Protein AF-A0A9W7A7C3-F1 (afdb_monomer_lite)

Organism: NCBI:txid1714386

Radius of gyration: 14.81 Å; chains: 1; bounding box: 44×33×31 Å

Secondary structure (DSSP, 8-state):
--EEEEEEE-SS-TT-EEEEEEEHHHHHHHHHHHT--S-GGGHHHHHHHHHHHHHH-TTTEEEEEEEPSSSEEEEEEEEE-SS-EE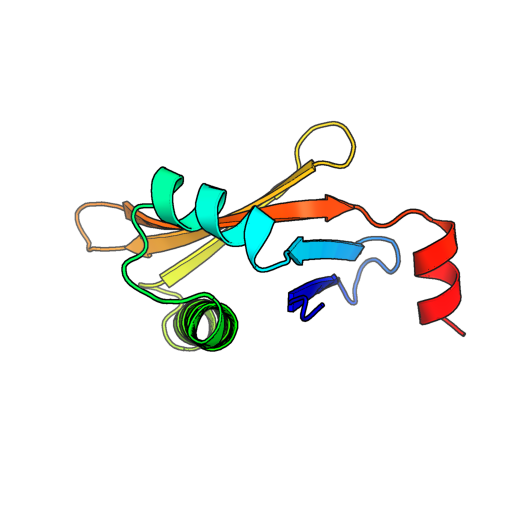EEEEEEEEEPPHHHHHHH--

pLDDT: mean 90.93, std 11.3, range [42.91, 98.0]

Structure (mmCIF, N/CA/C/O backbone):
data_AF-A0A9W7A7C3-F1
#
_entry.id   AF-A0A9W7A7C3-F1
#
loop_
_atom_site.group_PDB
_atom_site.id
_atom_site.type_symbol
_atom_site.label_atom_id
_atom_site.label_alt_id
_atom_site.label_comp_id
_atom_site.label_asym_id
_atom_site.label_entity_id
_atom_site.label_seq_id
_atom_site.pdbx_PDB_ins_code
_atom_site.Cartn_x
_atom_site.Cartn_y
_atom_site.Cartn_z
_atom_site.occupancy
_atom_site.B_iso_or_equiv
_atom_site.auth_seq_id
_atom_site.auth_comp_id
_atom_site.auth_asym_id
_atom_site.auth_atom_id
_atom_site.pdbx_PDB_model_num
ATOM 1 N N . MET A 1 1 ? 16.200 8.273 -12.081 1.00 59.69 1 MET A N 1
ATOM 2 C CA . MET A 1 1 ? 14.753 8.129 -11.821 1.00 59.69 1 MET A CA 1
ATOM 3 C C . MET A 1 1 ? 14.584 7.660 -10.393 1.00 59.69 1 MET A C 1
ATOM 5 O O . MET A 1 1 ? 15.264 6.716 -10.006 1.00 59.69 1 MET A O 1
ATOM 9 N N . GLN A 1 2 ? 13.781 8.368 -9.603 1.00 87.31 2 GLN A N 1
ATOM 10 C CA . GLN A 1 2 ? 13.489 7.992 -8.222 1.00 87.31 2 GLN A CA 1
ATOM 11 C C . GLN A 1 2 ? 12.334 6.987 -8.227 1.00 87.31 2 GLN A C 1
ATOM 13 O O . GLN A 1 2 ? 11.357 7.180 -8.945 1.00 87.31 2 GLN A O 1
ATOM 18 N N . SER A 1 3 ? 12.464 5.907 -7.464 1.00 93.81 3 SER A N 1
ATOM 19 C CA . SER A 1 3 ? 11.399 4.921 -7.271 1.00 93.81 3 SER A CA 1
ATOM 20 C C . SER A 1 3 ? 11.239 4.630 -5.788 1.00 93.81 3 SER A C 1
ATOM 22 O O . SER A 1 3 ? 12.182 4.772 -5.005 1.00 93.81 3 SER A O 1
ATOM 24 N N . ILE A 1 4 ? 10.027 4.254 -5.409 1.00 95.56 4 ILE A N 1
ATOM 25 C CA . ILE A 1 4 ? 9.661 3.824 -4.070 1.00 95.56 4 ILE A CA 1
ATOM 26 C C . ILE A 1 4 ? 9.469 2.317 -4.133 1.00 95.56 4 ILE A C 1
ATOM 28 O O . ILE A 1 4 ? 8.777 1.808 -5.014 1.00 95.56 4 ILE A O 1
ATOM 32 N N . ARG A 1 5 ? 10.085 1.606 -3.190 1.00 95.69 5 ARG A N 1
ATOM 33 C CA . ARG A 1 5 ? 9.939 0.162 -3.025 1.00 95.69 5 ARG A CA 1
ATOM 34 C C . ARG A 1 5 ? 9.473 -0.128 -1.608 1.00 95.69 5 ARG A C 1
ATOM 36 O O . ARG A 1 5 ? 10.143 0.251 -0.652 1.00 95.69 5 ARG A O 1
ATOM 43 N N . VAL A 1 6 ? 8.339 -0.806 -1.494 1.00 95.50 6 VAL A N 1
ATOM 44 C CA . VAL A 1 6 ? 7.808 -1.342 -0.239 1.00 95.50 6 VAL A CA 1
ATOM 45 C C . VAL A 1 6 ? 7.822 -2.856 -0.336 1.00 95.50 6 VAL A C 1
ATOM 47 O O . VAL A 1 6 ? 7.353 -3.422 -1.322 1.00 95.50 6 VAL A O 1
ATOM 50 N N . GLU A 1 7 ? 8.356 -3.506 0.687 1.00 94.81 7 GLU A N 1
ATOM 51 C CA . GLU A 1 7 ? 8.446 -4.960 0.770 1.00 94.81 7 GLU A CA 1
ATOM 52 C C . GLU A 1 7 ? 7.551 -5.465 1.891 1.00 94.81 7 GLU A C 1
ATOM 54 O O . GLU A 1 7 ? 7.501 -4.882 2.974 1.00 94.81 7 GLU A O 1
ATOM 59 N N . LEU A 1 8 ? 6.847 -6.557 1.616 1.00 94.44 8 LEU A N 1
ATOM 60 C CA . LEU A 1 8 ? 6.066 -7.280 2.600 1.00 94.44 8 LEU A CA 1
ATOM 61 C C . LEU A 1 8 ? 6.590 -8.710 2.671 1.00 94.44 8 LEU A C 1
ATOM 63 O O . LEU A 1 8 ? 6.520 -9.447 1.685 1.00 94.44 8 LEU A O 1
ATOM 67 N N . SER A 1 9 ? 7.093 -9.087 3.841 1.00 92.75 9 SER A N 1
ATOM 68 C CA . SER A 1 9 ? 7.630 -10.414 4.121 1.00 92.75 9 SER A CA 1
ATOM 69 C C . SER A 1 9 ? 7.020 -11.015 5.386 1.00 92.75 9 SER A C 1
ATOM 71 O O . SER A 1 9 ? 6.337 -10.332 6.153 1.00 92.75 9 SER A O 1
ATOM 73 N N . SER A 1 10 ? 7.231 -12.315 5.585 1.00 89.06 10 SER A N 1
ATOM 74 C CA . SER A 1 10 ? 6.837 -13.020 6.803 1.00 89.06 10 SER A CA 1
ATOM 75 C C . SER A 1 10 ? 8.030 -13.747 7.408 1.00 89.06 10 SER A C 1
ATOM 77 O O . SER A 1 10 ? 8.782 -14.409 6.700 1.00 89.06 10 SER A O 1
ATOM 79 N N . GLU A 1 11 ? 8.170 -13.691 8.731 1.00 87.38 11 GLU A N 1
ATOM 80 C CA . GLU A 1 11 ? 9.167 -14.493 9.453 1.00 87.38 11 GLU A CA 1
ATOM 81 C C . GLU A 1 11 ? 8.811 -15.989 9.471 1.00 87.38 11 GLU A C 1
ATOM 83 O O . GLU A 1 11 ? 9.686 -16.837 9.629 1.00 87.38 11 GLU A O 1
ATOM 88 N N . ALA A 1 12 ? 7.529 -16.327 9.299 1.00 84.94 12 ALA A N 1
ATOM 89 C CA . ALA A 1 12 ? 7.050 -17.708 9.319 1.00 84.94 12 ALA A CA 1
ATOM 90 C C . ALA A 1 12 ? 7.206 -18.424 7.966 1.00 84.94 12 ALA A C 1
ATOM 92 O O . ALA A 1 12 ? 7.233 -19.654 7.925 1.00 84.94 12 ALA A O 1
ATOM 93 N N . ASP A 1 13 ? 7.301 -17.672 6.866 1.00 84.75 13 ASP A N 1
ATOM 94 C CA . ASP A 1 13 ? 7.481 -18.201 5.514 1.00 84.75 13 ASP A CA 1
ATOM 95 C C . ASP A 1 13 ? 8.475 -17.333 4.738 1.00 84.75 13 ASP A C 1
ATOM 97 O O . ASP A 1 13 ? 8.140 -16.262 4.237 1.00 84.75 13 ASP A O 1
ATOM 101 N N . LEU A 1 14 ? 9.697 -17.847 4.589 1.00 79.38 14 LEU A N 1
ATOM 102 C CA . LEU A 1 14 ? 10.781 -17.207 3.840 1.00 79.38 14 LEU A CA 1
ATOM 103 C C . LEU A 1 14 ? 10.422 -16.946 2.366 1.00 79.38 14 LEU A C 1
ATOM 105 O O . LEU A 1 14 ? 10.999 -16.057 1.749 1.00 79.38 14 LEU A O 1
ATOM 109 N N . PHE A 1 15 ? 9.477 -17.696 1.787 1.00 81.94 15 PHE A N 1
ATOM 110 C CA . PHE A 1 15 ? 9.013 -17.512 0.407 1.00 81.94 15 PHE A CA 1
ATOM 111 C C . PHE A 1 15 ? 7.801 -16.582 0.288 1.00 81.94 15 PHE A C 1
ATOM 113 O O . PHE A 1 15 ? 7.328 -16.321 -0.831 1.00 81.94 15 PHE A O 1
ATOM 120 N N . PHE A 1 16 ? 7.294 -16.084 1.416 1.00 88.06 16 PHE A N 1
ATOM 121 C CA . PHE A 1 16 ? 6.330 -15.001 1.458 1.00 88.06 16 PHE A CA 1
ATOM 122 C C . PHE A 1 16 ? 7.092 -13.685 1.331 1.00 88.06 16 PHE A C 1
ATOM 124 O O . PHE A 1 16 ? 7.551 -13.111 2.314 1.00 88.06 16 PHE A O 1
ATOM 131 N N . HIS A 1 17 ? 7.250 -13.220 0.094 1.00 92.69 17 HIS A N 1
ATOM 132 C CA . HIS A 1 17 ? 7.855 -11.928 -0.197 1.00 92.69 17 HIS A CA 1
ATOM 133 C C . HIS A 1 17 ? 7.132 -11.268 -1.370 1.00 92.69 17 HIS A C 1
ATOM 135 O O . HIS A 1 17 ? 7.077 -11.817 -2.474 1.00 92.69 17 HIS A O 1
ATOM 141 N N . TYR A 1 18 ? 6.591 -10.080 -1.130 1.00 94.94 18 TYR A N 1
ATOM 142 C CA . TYR A 1 18 ? 5.874 -9.273 -2.109 1.00 94.94 18 TYR A CA 1
ATOM 143 C C . TYR A 1 18 ? 6.456 -7.865 -2.160 1.00 94.94 18 TYR A C 1
ATOM 145 O O . TYR A 1 18 ? 6.899 -7.330 -1.146 1.00 94.94 18 TYR A O 1
ATOM 153 N N . MET A 1 19 ? 6.428 -7.250 -3.338 1.00 96.00 19 MET A N 1
ATOM 154 C CA . MET A 1 19 ? 6.962 -5.911 -3.560 1.00 96.00 19 MET A CA 1
ATOM 155 C C . MET A 1 19 ? 5.926 -5.011 -4.217 1.00 96.00 19 MET A C 1
ATOM 157 O O . MET A 1 19 ? 5.314 -5.380 -5.217 1.00 96.00 19 MET A O 1
ATOM 161 N N . HIS A 1 20 ? 5.790 -3.806 -3.683 1.00 96.56 20 HIS A N 1
ATOM 162 C CA . HIS A 1 20 ? 5.187 -2.675 -4.366 1.00 96.56 20 HIS A CA 1
ATOM 163 C C . HIS A 1 20 ? 6.328 -1.770 -4.826 1.00 96.56 20 HIS A C 1
ATOM 165 O O . HIS A 1 20 ? 7.039 -1.203 -3.996 1.00 96.56 20 HIS A O 1
ATOM 171 N N . VAL A 1 21 ? 6.545 -1.684 -6.138 1.00 96.38 21 VAL A N 1
ATOM 172 C CA . VAL A 1 21 ? 7.575 -0.827 -6.736 1.00 96.38 21 VAL A CA 1
ATOM 173 C C . VAL A 1 21 ? 6.885 0.167 -7.644 1.00 96.38 21 VAL A C 1
ATOM 175 O O . VAL A 1 21 ? 6.179 -0.235 -8.566 1.00 96.38 21 VAL A O 1
ATOM 178 N N . ILE A 1 22 ? 7.097 1.452 -7.387 1.00 96.75 22 ILE A N 1
ATOM 179 C CA . ILE A 1 22 ? 6.478 2.509 -8.171 1.00 96.75 22 ILE A CA 1
ATOM 180 C C . ILE A 1 22 ? 7.432 3.670 -8.396 1.00 96.75 22 ILE A C 1
ATOM 182 O O . ILE A 1 22 ? 8.187 4.067 -7.507 1.00 96.75 22 ILE A O 1
ATOM 186 N N . ASP A 1 23 ? 7.411 4.206 -9.604 1.00 97.00 23 ASP A N 1
ATOM 187 C CA . ASP A 1 23 ? 8.082 5.444 -9.961 1.00 97.00 23 ASP A CA 1
ATOM 188 C C . ASP A 1 23 ? 7.066 6.586 -10.097 1.00 97.00 23 ASP A C 1
ATOM 190 O O . ASP A 1 23 ? 5.858 6.408 -9.932 1.00 97.00 23 ASP A O 1
ATOM 194 N N . GLU A 1 24 ? 7.565 7.783 -10.378 1.00 96.69 24 GLU A N 1
ATOM 195 C CA . GLU A 1 24 ? 6.734 8.981 -10.500 1.00 96.69 24 GLU A CA 1
ATOM 196 C C . GLU A 1 24 ? 5.662 8.847 -11.595 1.00 96.69 24 GLU A C 1
ATOM 198 O O . GLU A 1 24 ? 4.522 9.261 -11.398 1.00 96.69 24 GLU A O 1
ATOM 203 N N . ALA A 1 25 ? 5.989 8.199 -12.719 1.00 95.75 25 ALA A N 1
ATOM 204 C CA . ALA A 1 25 ? 5.045 7.983 -13.813 1.00 95.75 25 ALA A CA 1
ATOM 205 C C . ALA A 1 25 ? 3.928 7.002 -13.422 1.00 95.75 25 ALA A C 1
ATOM 207 O O . ALA A 1 25 ? 2.755 7.267 -13.688 1.00 95.75 25 ALA A O 1
ATOM 208 N N . GLY A 1 26 ? 4.268 5.893 -12.759 1.00 95.44 26 GLY A N 1
ATOM 209 C CA . GLY A 1 26 ? 3.289 4.941 -12.239 1.00 95.44 26 GLY A CA 1
ATOM 210 C C . GLY A 1 26 ? 2.405 5.549 -11.149 1.00 95.44 26 GLY A C 1
ATOM 211 O O . GLY A 1 26 ? 1.214 5.240 -11.074 1.00 95.44 26 GLY A O 1
ATOM 212 N N . PHE A 1 27 ? 2.955 6.448 -10.328 1.00 96.88 27 PHE A N 1
ATOM 213 C CA . PHE A 1 27 ? 2.205 7.107 -9.263 1.00 96.88 27 PHE A CA 1
ATOM 214 C C . PHE A 1 27 ? 1.050 7.963 -9.789 1.00 96.88 27 PHE A C 1
ATOM 216 O O . PHE A 1 27 ? -0.001 7.981 -9.154 1.00 96.88 27 PHE A O 1
ATOM 223 N N . LEU A 1 28 ? 1.178 8.589 -10.964 1.00 96.50 28 LEU A N 1
ATOM 224 C CA . LEU A 1 28 ? 0.089 9.370 -11.571 1.00 96.50 28 LEU A CA 1
ATOM 225 C C . LEU A 1 28 ? -1.195 8.541 -11.741 1.00 96.50 28 LEU A C 1
ATOM 227 O O . LEU A 1 28 ? -2.289 9.025 -11.455 1.00 96.50 28 LEU A O 1
ATOM 231 N N . ALA A 1 29 ? -1.066 7.267 -12.127 1.00 95.81 29 ALA A N 1
ATOM 232 C CA . ALA A 1 29 ? -2.210 6.366 -12.247 1.00 95.81 29 ALA A CA 1
ATOM 233 C C . ALA A 1 29 ? -2.842 6.049 -10.880 1.00 95.81 29 ALA A C 1
ATOM 235 O O . ALA A 1 29 ? -4.066 6.032 -10.751 1.00 95.81 29 ALA A O 1
ATOM 236 N N . ILE A 1 30 ? -2.021 5.844 -9.842 1.00 95.69 30 ILE A N 1
ATOM 237 C CA . ILE A 1 30 ? -2.500 5.654 -8.464 1.00 95.69 30 ILE A CA 1
ATOM 238 C C . ILE A 1 30 ? -3.223 6.905 -7.966 1.00 95.69 30 ILE A C 1
ATOM 240 O O . ILE A 1 30 ? -4.301 6.804 -7.376 1.00 95.69 30 ILE A O 1
ATOM 244 N N . GLN A 1 31 ? -2.640 8.075 -8.215 1.00 96.06 31 GLN A N 1
ATOM 245 C CA . GLN A 1 31 ? -3.173 9.360 -7.800 1.00 96.06 31 GLN A CA 1
ATOM 246 C C . GLN A 1 31 ? -4.554 9.605 -8.410 1.00 96.06 31 GLN A C 1
ATOM 248 O O . GLN 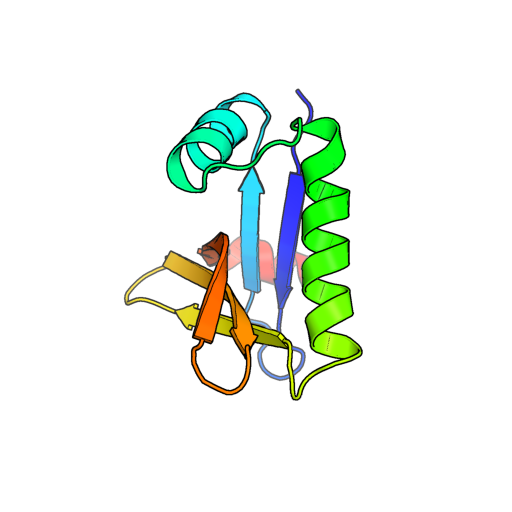A 1 31 ? -5.485 9.942 -7.682 1.00 96.06 31 GLN A O 1
ATOM 253 N N . GLU A 1 32 ? -4.713 9.366 -9.713 1.00 95.88 32 GLU A N 1
ATOM 254 C CA . GLU A 1 32 ? -5.994 9.506 -10.406 1.00 95.88 32 GLU A CA 1
ATOM 255 C C . GLU A 1 32 ? -7.019 8.465 -9.928 1.00 95.88 32 GLU A C 1
ATOM 257 O O . GLU A 1 32 ? -8.135 8.820 -9.538 1.00 95.88 32 GLU A O 1
ATOM 262 N N . GLN A 1 33 ? -6.639 7.183 -9.892 1.00 96.06 33 GLN A N 1
ATOM 263 C CA . GLN A 1 33 ? -7.546 6.087 -9.544 1.00 96.06 33 GLN A CA 1
ATOM 264 C C . GLN A 1 33 ? -8.060 6.186 -8.102 1.00 96.06 33 GLN A C 1
ATOM 266 O O . GLN A 1 33 ? -9.233 5.912 -7.840 1.00 96.06 33 GLN A O 1
ATOM 271 N N . GLN A 1 34 ? -7.189 6.569 -7.168 1.00 95.69 34 GLN A N 1
ATOM 272 C CA . GLN A 1 34 ? -7.488 6.621 -5.734 1.00 95.69 34 GLN A CA 1
ATOM 273 C C . GLN A 1 34 ? -7.746 8.043 -5.229 1.00 95.69 34 GLN A C 1
ATOM 275 O O . GLN A 1 34 ? -7.980 8.241 -4.038 1.00 95.69 34 GLN A O 1
ATOM 280 N N . LYS A 1 35 ? -7.744 9.033 -6.132 1.00 95.75 35 LYS A N 1
ATOM 281 C CA . LYS A 1 35 ? -7.990 10.454 -5.843 1.00 95.75 35 LYS A CA 1
ATOM 282 C C . LYS A 1 35 ? -7.069 11.004 -4.751 1.00 95.75 35 LYS A C 1
ATOM 284 O O . LYS A 1 35 ? -7.507 11.761 -3.880 1.00 95.75 35 LYS A O 1
ATOM 289 N N . LEU A 1 36 ? -5.796 10.614 -4.782 1.00 95.06 36 LEU A N 1
ATOM 290 C CA . LEU A 1 36 ? -4.808 11.134 -3.842 1.00 95.06 36 LEU A CA 1
ATOM 291 C C . LEU A 1 36 ? -4.521 12.606 -4.163 1.00 95.06 36 LEU A C 1
ATOM 293 O O . LEU A 1 36 ? -4.352 12.990 -5.316 1.00 95.06 36 LEU A O 1
ATOM 297 N N . MET A 1 37 ? -4.447 13.436 -3.127 1.00 95.19 37 MET A N 1
ATOM 298 C CA . MET A 1 37 ? -4.189 14.879 -3.256 1.00 95.19 37 MET A CA 1
ATOM 299 C C . MET A 1 37 ? -2.733 15.251 -2.938 1.00 95.19 37 MET A C 1
ATOM 301 O O . MET A 1 37 ? -2.452 16.402 -2.623 1.00 95.19 37 MET A O 1
ATOM 305 N N . VAL A 1 38 ? -1.831 14.270 -2.934 1.00 95.62 38 VAL A N 1
ATOM 306 C CA . VAL A 1 38 ? -0.419 14.446 -2.575 1.00 95.62 38 VAL A CA 1
ATOM 307 C C . VAL A 1 38 ? 0.469 14.245 -3.795 1.00 95.62 38 VAL A C 1
ATOM 309 O O . VAL A 1 38 ? 0.078 13.548 -4.731 1.00 95.62 38 VAL A O 1
ATOM 312 N N . GLU A 1 39 ? 1.672 14.805 -3.749 1.00 96.25 39 GLU A N 1
ATOM 313 C CA . GLU A 1 39 ? 2.686 14.612 -4.783 1.00 96.25 39 GLU A CA 1
ATOM 314 C C . GLU A 1 39 ? 3.471 13.309 -4.560 1.00 96.25 39 GLU A C 1
ATOM 316 O O . GLU A 1 39 ? 3.496 12.753 -3.456 1.00 96.25 39 GLU A O 1
ATOM 321 N N . PHE A 1 40 ? 4.178 12.835 -5.591 1.00 96.88 40 PHE A N 1
ATOM 322 C CA . PHE A 1 40 ? 4.983 11.608 -5.506 1.00 96.88 40 PHE A CA 1
ATOM 323 C C . PHE A 1 40 ? 6.001 11.638 -4.352 1.00 96.88 40 PHE A C 1
ATOM 325 O O . PHE A 1 40 ? 6.204 10.633 -3.671 1.00 96.88 40 PHE A O 1
ATOM 332 N N . ALA A 1 41 ? 6.597 12.805 -4.085 1.00 96.31 41 ALA A N 1
ATOM 333 C CA . ALA A 1 41 ? 7.558 12.999 -2.998 1.00 96.31 41 ALA A CA 1
ATOM 334 C C . ALA A 1 41 ? 6.965 12.729 -1.599 1.00 96.31 41 ALA A C 1
ATOM 336 O O . ALA A 1 41 ? 7.695 12.336 -0.688 1.00 96.31 41 ALA A O 1
ATOM 337 N N . ASP A 1 42 ? 5.650 12.893 -1.436 1.00 96.81 42 ASP A N 1
ATOM 338 C CA . ASP A 1 42 ? 4.939 12.678 -0.174 1.00 96.81 42 ASP A CA 1
ATOM 339 C C . ASP A 1 42 ? 4.388 11.253 -0.035 1.00 96.81 42 ASP A C 1
ATOM 341 O O . ASP A 1 42 ? 4.062 10.818 1.075 1.00 96.81 42 ASP A O 1
ATOM 345 N N . TYR A 1 43 ? 4.307 10.495 -1.134 1.00 96.44 43 TYR A N 1
ATOM 346 C CA . TYR A 1 43 ? 3.735 9.149 -1.147 1.00 96.44 43 TYR A CA 1
ATOM 347 C C . TYR A 1 43 ? 4.364 8.181 -0.119 1.00 96.44 43 TYR A C 1
ATOM 349 O O . TYR A 1 43 ? 3.604 7.500 0.579 1.00 96.44 43 TYR A O 1
ATOM 357 N N . PRO A 1 44 ? 5.700 8.153 0.104 1.00 96.12 44 PRO A N 1
ATOM 358 C CA . PRO A 1 44 ? 6.297 7.332 1.161 1.00 96.12 44 PRO A CA 1
ATOM 359 C C . PRO A 1 44 ? 5.766 7.676 2.555 1.00 96.12 44 PRO A C 1
ATOM 361 O O . PRO A 1 44 ? 5.478 6.787 3.354 1.00 96.12 44 PRO A O 1
ATOM 364 N N . ASN A 1 45 ? 5.600 8.968 2.847 1.00 96.75 45 ASN A N 1
ATOM 365 C CA . ASN A 1 45 ? 5.108 9.424 4.144 1.00 96.75 45 ASN A CA 1
ATOM 366 C C . ASN A 1 45 ? 3.638 9.039 4.347 1.00 96.75 45 ASN A C 1
ATOM 368 O O . ASN A 1 45 ? 3.249 8.675 5.458 1.00 96.75 45 ASN A O 1
ATOM 372 N N . VAL A 1 46 ? 2.831 9.058 3.280 1.00 96.38 46 VAL A N 1
ATOM 373 C CA . VAL A 1 46 ? 1.450 8.555 3.318 1.00 96.38 46 VAL A CA 1
ATOM 374 C C . VAL A 1 46 ? 1.425 7.062 3.648 1.00 96.38 46 VAL A C 1
ATOM 376 O O . VAL A 1 46 ? 0.716 6.667 4.574 1.00 96.38 46 VAL A O 1
ATOM 379 N N . LEU A 1 47 ? 2.240 6.245 2.974 1.00 97.00 47 LEU A N 1
ATOM 380 C CA . LEU A 1 47 ? 2.356 4.805 3.245 1.00 97.00 47 LEU A CA 1
ATOM 381 C C . LEU A 1 47 ? 2.766 4.524 4.698 1.00 97.00 47 LEU A C 1
ATOM 383 O O . LEU A 1 47 ? 2.113 3.742 5.391 1.00 97.00 47 LEU A O 1
ATOM 387 N N . ILE A 1 48 ? 3.802 5.214 5.187 1.00 97.25 48 ILE A N 1
ATOM 388 C CA . ILE A 1 48 ? 4.278 5.111 6.574 1.00 97.25 48 ILE A CA 1
ATOM 389 C C . ILE A 1 48 ? 3.165 5.473 7.558 1.00 97.25 48 ILE A C 1
ATOM 391 O O . ILE A 1 48 ? 3.001 4.805 8.580 1.00 97.25 48 ILE A O 1
ATOM 395 N N . ARG A 1 49 ? 2.385 6.521 7.279 1.00 97.31 49 ARG A N 1
ATOM 396 C CA . ARG A 1 49 ? 1.266 6.924 8.135 1.00 97.31 49 ARG A CA 1
ATOM 397 C C . ARG A 1 49 ? 0.173 5.857 8.173 1.00 97.31 49 ARG A C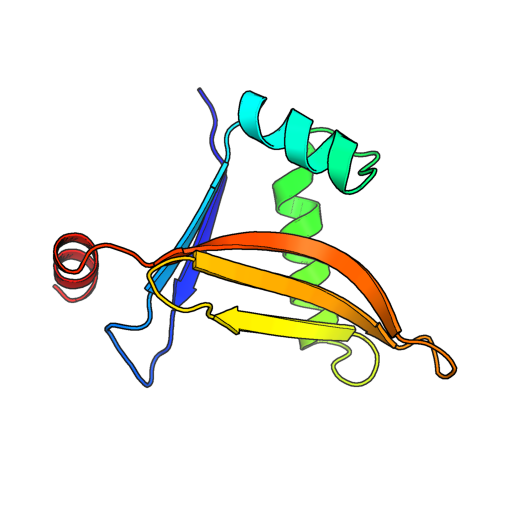 1
ATOM 399 O O . ARG A 1 49 ? -0.290 5.527 9.260 1.00 97.31 49 ARG A O 1
ATOM 406 N N . MET A 1 50 ? -0.202 5.295 7.025 1.00 97.38 50 MET A N 1
ATOM 407 C CA . MET A 1 50 ? -1.227 4.249 6.945 1.00 97.38 50 MET A CA 1
ATOM 408 C C . MET A 1 50 ? -0.818 2.987 7.716 1.00 97.38 50 MET A C 1
ATOM 410 O O . MET A 1 50 ? -1.597 2.477 8.523 1.00 97.38 50 MET A O 1
ATOM 414 N N . LEU A 1 51 ? 0.434 2.547 7.555 1.00 96.81 51 LEU A N 1
ATOM 415 C CA . LEU A 1 51 ? 1.008 1.439 8.324 1.00 96.81 51 LEU A CA 1
ATOM 416 C C . LEU A 1 51 ? 1.013 1.730 9.831 1.00 96.81 51 LEU A C 1
ATOM 418 O O . LEU A 1 51 ? 0.537 0.920 10.625 1.00 96.81 51 LEU A O 1
ATOM 422 N N . ASN A 1 52 ? 1.497 2.907 10.235 1.00 97.56 52 ASN A N 1
ATOM 423 C CA . ASN A 1 52 ? 1.536 3.300 11.644 1.00 97.56 52 ASN A CA 1
ATOM 424 C C . ASN A 1 52 ? 0.146 3.368 12.282 1.00 97.56 52 ASN A C 1
ATOM 426 O O . ASN A 1 52 ? 0.003 2.984 13.442 1.00 97.56 52 ASN A O 1
ATOM 430 N N . ASN A 1 53 ? -0.868 3.836 11.554 1.00 97.62 53 ASN A N 1
ATOM 431 C CA . ASN A 1 53 ? -2.240 3.867 12.052 1.00 97.62 53 ASN A CA 1
ATOM 432 C C . ASN A 1 53 ? -2.756 2.450 12.338 1.00 97.62 53 ASN A C 1
ATOM 434 O O . ASN A 1 53 ? -3.330 2.221 13.397 1.00 97.62 53 ASN A O 1
ATOM 438 N N . CYS A 1 54 ? -2.486 1.487 11.450 1.00 97.00 54 CYS A N 1
ATOM 439 C CA . CYS A 1 54 ? -2.882 0.090 11.659 1.00 97.00 54 CYS A CA 1
ATOM 440 C C . CYS A 1 54 ? -2.178 -0.550 12.868 1.00 97.00 54 CYS A C 1
ATOM 442 O O . CYS A 1 54 ? -2.768 -1.380 13.553 1.00 97.00 54 CYS A O 1
ATOM 444 N N . ILE A 1 55 ? -0.933 -0.151 13.158 1.00 95.62 55 ILE A N 1
ATOM 445 C CA . ILE A 1 55 ? -0.174 -0.637 14.323 1.00 95.62 55 ILE A CA 1
ATOM 446 C C . ILE A 1 55 ? -0.695 -0.017 15.626 1.00 95.62 55 ILE A C 1
ATOM 448 O O . ILE A 1 55 ? -0.838 -0.708 16.632 1.00 95.62 55 ILE A O 1
ATOM 452 N N . LYS A 1 56 ? -0.946 1.297 15.629 1.00 97.56 56 LYS A N 1
ATOM 453 C CA . LYS A 1 56 ? -1.296 2.052 16.843 1.00 97.56 56 LYS A CA 1
ATOM 454 C C . LYS A 1 56 ? -2.774 1.951 17.208 1.00 97.56 56 LYS A C 1
ATOM 456 O O . LYS A 1 56 ? -3.109 2.004 18.387 1.00 97.56 56 LYS A O 1
ATOM 461 N N . GLU A 1 57 ? -3.646 1.818 16.213 1.00 96.69 57 GLU A N 1
ATOM 462 C CA . GLU A 1 57 ? -5.101 1.863 16.372 1.00 96.69 57 GLU A CA 1
ATOM 463 C C . GLU A 1 57 ? -5.792 0.682 15.655 1.00 96.69 57 GLU A C 1
ATOM 465 O O . GLU A 1 57 ? -6.663 0.899 14.810 1.00 96.69 57 GLU A O 1
ATOM 470 N N . PRO A 1 58 ? -5.462 -0.581 15.985 1.00 93.06 58 PRO A N 1
ATOM 471 C CA . PRO A 1 58 ? -5.925 -1.761 15.240 1.00 93.06 58 PRO A CA 1
ATOM 472 C C . PRO A 1 58 ? -7.447 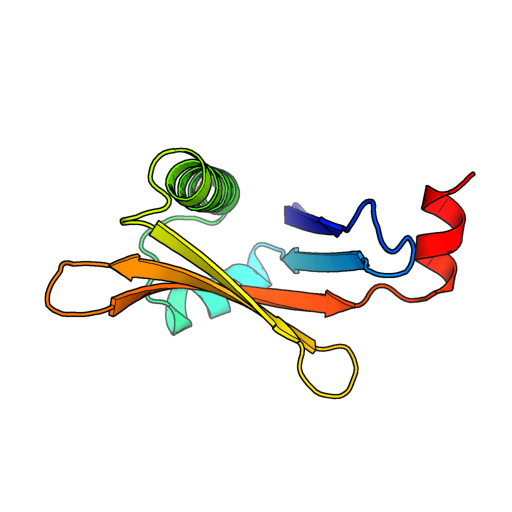-1.989 15.286 1.00 93.06 58 PRO A C 1
ATOM 474 O O . PRO A 1 58 ? -7.992 -2.733 14.476 1.00 93.06 58 PRO A O 1
ATOM 477 N N . HIS A 1 59 ? -8.159 -1.362 16.228 1.00 90.38 59 HIS A N 1
ATOM 478 C CA . HIS A 1 59 ? -9.625 -1.413 16.297 1.00 90.38 59 HIS A CA 1
ATOM 479 C C . HIS A 1 59 ? -10.307 -0.487 15.275 1.00 90.38 59 HIS A C 1
ATOM 481 O O . HIS A 1 59 ? -11.451 -0.734 14.884 1.00 90.38 59 HIS A O 1
ATOM 487 N N . SER A 1 60 ? -9.595 0.556 14.840 1.00 95.19 60 SER A N 1
ATOM 488 C CA . SER A 1 60 ? -10.105 1.606 13.953 1.00 95.19 60 SER A CA 1
ATOM 489 C C . SER A 1 60 ? -9.457 1.574 12.571 1.00 95.19 60 SER A C 1
ATOM 491 O O . SER A 1 60 ? -10.067 2.034 11.612 1.00 95.19 60 SER A O 1
ATOM 493 N N . HIS A 1 61 ? -8.250 1.023 12.448 1.00 97.75 61 HIS A N 1
ATOM 494 C CA . HIS A 1 61 ? -7.482 0.964 11.210 1.00 97.75 61 HIS A CA 1
ATOM 495 C C . HIS A 1 61 ? -7.022 -0.465 10.934 1.00 97.75 61 HIS A C 1
ATOM 497 O O . HIS A 1 61 ? -6.383 -1.100 11.770 1.00 97.75 61 HIS A O 1
ATOM 503 N N . LEU A 1 62 ? -7.337 -0.956 9.741 1.00 97.19 62 LEU A N 1
ATOM 504 C CA . LEU A 1 62 ? -7.039 -2.308 9.296 1.00 97.19 62 LEU A CA 1
ATOM 505 C C . LEU A 1 62 ? -6.170 -2.264 8.042 1.00 97.19 62 LEU A C 1
ATOM 507 O O . LEU A 1 62 ? -6.430 -1.489 7.124 1.00 97.19 62 LEU A O 1
ATOM 511 N N . ALA A 1 63 ? -5.179 -3.148 7.995 1.00 97.31 63 ALA A N 1
ATOM 512 C CA . ALA A 1 63 ? -4.410 -3.458 6.800 1.00 97.31 63 ALA A CA 1
ATOM 513 C C . ALA A 1 63 ? -4.811 -4.862 6.332 1.00 97.31 63 ALA A C 1
ATOM 515 O O . ALA A 1 63 ? -4.538 -5.848 7.017 1.00 97.31 63 ALA A O 1
ATOM 516 N N . VAL A 1 64 ? -5.492 -4.959 5.192 1.00 96.62 64 VAL A N 1
ATOM 517 C CA . VAL A 1 64 ? -5.975 -6.229 4.639 1.00 96.62 64 VAL A CA 1
ATOM 518 C C . VAL A 1 64 ? -5.142 -6.579 3.417 1.00 96.62 64 VAL A C 1
ATOM 520 O O . VAL A 1 64 ? -5.204 -5.897 2.399 1.00 96.62 64 VAL A O 1
ATOM 523 N N . PHE A 1 65 ? -4.351 -7.645 3.520 1.00 96.75 65 PHE A N 1
ATOM 524 C CA . PHE A 1 65 ? -3.544 -8.139 2.411 1.00 96.75 65 PHE A CA 1
ATOM 525 C C . PHE A 1 65 ? -4.251 -9.302 1.711 1.00 96.75 65 PHE A C 1
ATOM 527 O O . PHE A 1 65 ? -4.378 -10.394 2.267 1.00 96.75 65 PHE A O 1
ATOM 534 N N . VAL A 1 66 ? -4.717 -9.065 0.487 1.00 95.31 66 VAL A N 1
ATOM 535 C CA . VAL A 1 66 ? -5.422 -10.049 -0.338 1.00 95.31 66 VAL A CA 1
ATOM 536 C C . VAL A 1 66 ? -4.481 -10.565 -1.417 1.00 95.31 66 VAL A C 1
ATOM 538 O O . VAL A 1 66 ? -4.125 -9.842 -2.346 1.00 95.31 66 VAL A O 1
ATOM 541 N N . MET A 1 67 ? -4.113 -11.839 -1.316 1.00 93.44 67 MET A N 1
ATOM 542 C CA . MET A 1 67 ? -3.388 -12.557 -2.366 1.00 93.44 67 MET A CA 1
ATOM 543 C C . MET A 1 67 ? -4.386 -13.103 -3.389 1.00 93.44 67 MET A C 1
ATOM 545 O O . MET A 1 67 ? -5.357 -13.767 -3.015 1.00 93.44 67 MET A O 1
ATOM 549 N N . LYS A 1 68 ? -4.165 -12.827 -4.675 1.00 88.75 68 LYS A N 1
ATOM 550 C CA . LYS A 1 68 ? -4.948 -13.407 -5.774 1.00 88.75 68 LYS A CA 1
ATOM 551 C C . LYS A 1 68 ? -4.276 -14.690 -6.275 1.00 88.75 68 LYS A C 1
ATOM 553 O O . LYS A 1 68 ? -3.154 -15.009 -5.888 1.00 88.75 68 LYS A O 1
ATOM 558 N N . GLN A 1 69 ? -4.981 -15.451 -7.116 1.00 77.25 69 GLN A N 1
ATOM 559 C CA . GLN A 1 69 ? -4.346 -16.537 -7.869 1.00 77.25 69 GLN A CA 1
ATOM 560 C C . GLN A 1 69 ? -3.238 -15.918 -8.746 1.00 77.25 69 GLN A C 1
ATOM 562 O O . GLN A 1 69 ? -3.459 -14.852 -9.312 1.00 77.25 69 GLN A O 1
ATOM 567 N N . ASP A 1 70 ? -2.063 -16.556 -8.790 1.00 80.69 70 ASP A N 1
ATOM 568 C CA . ASP A 1 70 ? -0.803 -16.123 -9.432 1.00 80.69 70 ASP A CA 1
ATOM 569 C C . ASP A 1 70 ? 0.187 -15.363 -8.527 1.00 80.69 70 ASP A C 1
ATOM 571 O O . ASP A 1 70 ? 0.676 -15.903 -7.530 1.00 80.69 70 ASP A O 1
ATOM 575 N N . VAL A 1 71 ? 0.574 -14.154 -8.938 1.00 86.81 71 VAL A N 1
ATOM 576 C CA . VAL A 1 71 ? 1.625 -13.332 -8.316 1.00 86.81 71 VAL A CA 1
ATOM 577 C C . VAL A 1 71 ? 1.096 -11.995 -7.812 1.00 86.81 71 VAL A C 1
ATOM 579 O O . VAL A 1 71 ? 1.818 -11.279 -7.125 1.00 86.81 71 VAL A O 1
ATOM 582 N N . ASP A 1 72 ? -0.151 -11.663 -8.133 1.00 93.62 72 ASP A N 1
ATOM 583 C CA . ASP A 1 72 ? -0.754 -10.397 -7.754 1.00 93.62 72 ASP A CA 1
ATOM 584 C C . ASP A 1 72 ? -1.308 -10.444 -6.337 1.00 93.62 72 ASP A C 1
ATOM 586 O O . ASP A 1 72 ? -2.029 -11.359 -5.932 1.00 93.62 72 ASP A O 1
ATOM 590 N N . ALA A 1 73 ? -1.037 -9.382 -5.598 1.00 96.25 73 ALA A N 1
ATOM 591 C CA . ALA A 1 73 ? -1.645 -9.121 -4.316 1.00 96.25 73 ALA A CA 1
ATOM 592 C C . ALA A 1 73 ? -2.041 -7.651 -4.203 1.00 96.25 73 ALA A C 1
ATOM 594 O O . ALA A 1 73 ? -1.577 -6.779 -4.942 1.00 96.25 73 ALA A O 1
ATOM 595 N N . ARG A 1 74 ? -2.944 -7.373 -3.271 1.00 95.94 74 ARG A N 1
ATOM 596 C CA . ARG A 1 74 ? -3.400 -6.023 -2.964 1.00 95.94 74 ARG A CA 1
ATOM 597 C C . ARG A 1 74 ? -3.381 -5.827 -1.458 1.00 95.94 74 ARG A C 1
ATOM 599 O O . ARG A 1 74 ? -3.888 -6.672 -0.726 1.00 95.94 74 ARG A O 1
ATOM 606 N N . LEU A 1 75 ? -2.788 -4.727 -1.013 1.00 97.62 75 LEU A N 1
ATOM 607 C CA . LEU A 1 75 ? -2.865 -4.263 0.366 1.00 97.62 75 LEU A CA 1
ATOM 608 C C . LEU A 1 75 ? -3.880 -3.128 0.439 1.00 97.62 75 LEU A C 1
ATOM 610 O O . LEU A 1 75 ? -3.661 -2.097 -0.192 1.00 97.62 75 LEU A O 1
ATOM 614 N N . ASP A 1 76 ? -4.938 -3.307 1.218 1.00 97.75 76 ASP A N 1
ATOM 615 C CA . ASP A 1 76 ? -5.974 -2.302 1.437 1.00 97.75 76 ASP A CA 1
ATOM 616 C C . ASP A 1 76 ? -5.880 -1.742 2.857 1.00 97.75 76 ASP A C 1
ATOM 618 O O . ASP A 1 76 ? -5.892 -2.489 3.838 1.00 97.75 76 ASP A O 1
ATOM 622 N N . PHE A 1 77 ? -5.804 -0.418 2.967 1.00 98.00 77 PHE A N 1
ATOM 623 C CA . PHE A 1 77 ? -5.914 0.300 4.230 1.00 98.00 77 PHE A CA 1
ATOM 624 C C . PHE A 1 77 ? -7.361 0.726 4.431 1.00 98.00 77 PHE A C 1
ATOM 626 O O . PHE A 1 77 ? -7.910 1.488 3.636 1.00 98.00 77 PHE A O 1
ATOM 633 N N . ILE A 1 78 ? -7.983 0.239 5.497 1.00 98.00 78 ILE A N 1
ATOM 634 C CA . ILE A 1 78 ? -9.407 0.416 5.765 1.00 98.00 78 ILE A CA 1
ATOM 635 C C . ILE A 1 78 ? -9.575 1.085 7.123 1.00 98.00 78 ILE A C 1
ATOM 637 O O . ILE A 1 78 ? -8.987 0.652 8.112 1.00 98.00 78 ILE A O 1
ATOM 641 N N . GLN A 1 79 ? -10.418 2.111 7.183 1.00 97.75 79 GLN A N 1
ATOM 642 C CA . GLN A 1 79 ? -10.839 2.729 8.431 1.00 97.75 79 GLN A CA 1
ATOM 643 C C . GLN A 1 79 ? -12.238 2.257 8.818 1.00 97.75 79 GLN A C 1
ATOM 645 O O . GLN A 1 79 ? -13.179 2.320 8.023 1.00 97.75 79 GLN A O 1
ATOM 650 N N . ASN A 1 80 ? -12.378 1.805 10.057 1.00 95.81 80 ASN A N 1
ATO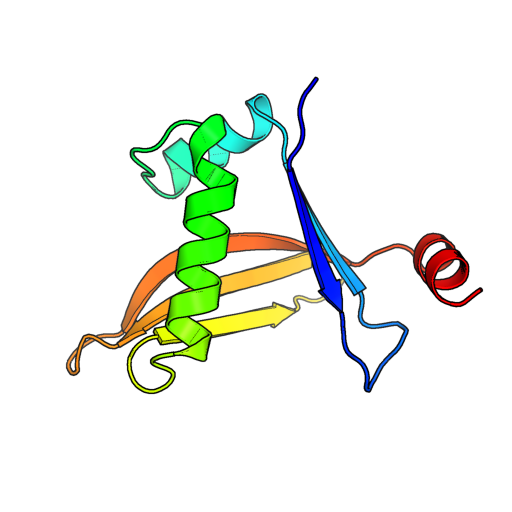M 651 C CA . ASN A 1 80 ? -13.657 1.565 10.694 1.00 95.81 80 ASN A CA 1
ATOM 652 C C . ASN A 1 80 ? -14.191 2.885 11.265 1.00 95.81 80 ASN A C 1
ATOM 654 O O . ASN A 1 80 ? -13.664 3.404 12.245 1.00 95.81 80 ASN A O 1
ATOM 658 N N . MET A 1 81 ? -15.253 3.406 10.659 1.00 94.62 81 MET A N 1
ATOM 659 C CA . MET A 1 81 ? -15.958 4.610 11.107 1.00 94.62 81 MET A CA 1
ATOM 660 C C . MET A 1 81 ? -17.146 4.269 12.025 1.00 94.62 81 MET A C 1
ATOM 662 O O . MET A 1 81 ? -18.110 5.022 12.069 1.00 94.62 81 MET A O 1
ATOM 666 N N . GLU A 1 82 ? -17.120 3.113 12.700 1.00 90.88 82 GLU A N 1
ATOM 667 C CA . GLU A 1 82 ? -18.167 2.527 13.564 1.00 90.88 82 GLU A CA 1
ATOM 668 C C . GLU A 1 82 ? -19.413 2.016 12.823 1.00 90.88 82 GLU A C 1
ATOM 670 O O . GLU A 1 82 ? -19.886 0.913 13.087 1.00 90.88 82 GLU A O 1
ATOM 675 N N . TYR A 1 83 ? -19.934 2.781 11.866 1.00 92.44 83 TYR A N 1
ATOM 676 C CA . TYR A 1 83 ? -21.119 2.423 11.072 1.00 92.44 83 TYR A CA 1
ATOM 677 C C . TYR A 1 83 ? -20.780 1.985 9.642 1.00 92.44 83 TYR A C 1
ATOM 679 O O . TYR A 1 83 ? -21.659 1.544 8.897 1.00 92.44 83 TYR A O 1
ATOM 687 N N . LYS A 1 84 ? -19.519 2.144 9.223 1.00 94.56 84 LYS A N 1
ATOM 688 C CA . LYS A 1 84 ? -19.049 1.805 7.878 1.00 94.56 84 LYS A CA 1
ATOM 689 C C . LYS A 1 84 ? -17.538 1.592 7.856 1.00 94.56 84 LYS A C 1
ATOM 691 O O . LYS A 1 84 ? -16.790 2.340 8.477 1.00 94.56 84 LYS A O 1
ATOM 696 N N . PHE A 1 85 ? -17.102 0.635 7.044 1.00 96.38 85 PHE A N 1
ATOM 697 C CA . PHE A 1 85 ? -15.708 0.507 6.636 1.00 96.38 85 PHE A CA 1
ATOM 698 C C . PHE A 1 85 ? -15.448 1.329 5.372 1.00 96.38 85 PHE A C 1
ATOM 700 O O . PHE A 1 85 ? -16.191 1.231 4.390 1.00 96.38 85 PHE A O 1
ATOM 707 N N . VAL A 1 86 ? -14.408 2.156 5.405 1.00 96.50 86 VAL A N 1
ATOM 708 C CA . VAL A 1 86 ? -13.996 3.009 4.287 1.00 96.50 86 VAL A CA 1
ATOM 709 C C . VAL A 1 86 ? -12.580 2.627 3.881 1.00 96.50 86 VAL A C 1
ATOM 711 O O . VAL A 1 86 ? -11.670 2.686 4.701 1.00 96.50 86 VAL A O 1
ATOM 714 N N . GLU A 1 87 ? -12.394 2.236 2.620 1.00 96.38 87 GLU A N 1
ATOM 715 C CA . GLU A 1 87 ? -11.057 2.084 2.038 1.00 96.38 87 GLU A CA 1
ATOM 716 C C . GLU A 1 87 ? -10.422 3.477 1.915 1.00 96.38 87 GLU A C 1
ATOM 718 O O . GLU A 1 87 ? -10.995 4.370 1.288 1.00 96.38 87 GLU A O 1
ATOM 723 N N . LEU A 1 88 ? -9.272 3.671 2.557 1.00 96.12 88 LEU A N 1
ATOM 724 C CA . LEU A 1 88 ? -8.509 4.917 2.522 1.00 96.12 88 LEU A CA 1
ATOM 725 C C . LEU A 1 88 ? -7.532 4.945 1.349 1.00 96.12 88 LEU A C 1
ATOM 727 O O . LEU A 1 88 ? -7.336 5.984 0.728 1.00 96.12 88 LEU A O 1
ATOM 731 N N . MET A 1 89 ? -6.879 3.812 1.098 1.00 95.81 89 MET A N 1
ATOM 732 C CA . MET A 1 89 ? -5.861 3.651 0.069 1.00 95.81 89 MET A CA 1
ATOM 733 C C . MET A 1 89 ? -5.630 2.164 -0.179 1.00 95.81 89 MET A C 1
ATOM 735 O O . MET A 1 89 ? -5.787 1.341 0.723 1.00 95.81 89 MET A O 1
ATOM 739 N N . SER A 1 90 ? -5.173 1.836 -1.377 1.00 96.50 90 SER A N 1
ATOM 740 C CA . SER A 1 90 ? -4.744 0.502 -1.749 1.00 96.50 90 SER A CA 1
ATOM 741 C C . SER A 1 90 ? -3.412 0.508 -2.486 1.00 96.50 90 SER A C 1
ATOM 743 O O . SER A 1 90 ? -3.032 1.479 -3.137 1.00 96.50 90 SER A O 1
ATOM 745 N N . CYS A 1 91 ? -2.662 -0.577 -2.360 1.00 96.94 91 CYS A N 1
ATOM 746 C CA . CYS A 1 91 ? -1.367 -0.749 -3.007 1.00 96.94 91 CYS A CA 1
ATOM 747 C C . CYS A 1 91 ? -1.347 -2.088 -3.732 1.00 96.94 91 CYS A C 1
ATOM 749 O O . CYS A 1 91 ? -1.693 -3.120 -3.153 1.00 96.94 91 CYS A O 1
ATOM 751 N N . HIS A 1 92 ? -0.928 -2.077 -4.994 1.00 96.25 92 HIS A N 1
ATOM 752 C CA . HIS A 1 92 ? -0.687 -3.301 -5.748 1.00 96.25 92 HIS A CA 1
ATOM 753 C C . HIS A 1 92 ? 0.697 -3.852 -5.414 1.00 96.25 92 HIS A C 1
ATOM 755 O O . HIS A 1 92 ? 1.682 -3.117 -5.412 1.00 96.25 92 HIS A O 1
ATOM 761 N N . PHE A 1 93 ? 0.746 -5.140 -5.110 1.00 96.81 93 PHE A N 1
ATOM 762 C CA . PHE A 1 93 ? 1.951 -5.872 -4.769 1.00 96.81 93 PHE A CA 1
ATOM 763 C C . PHE A 1 93 ? 2.126 -7.032 -5.741 1.00 96.81 93 PHE A C 1
ATOM 765 O O . PHE A 1 93 ? 1.161 -7.701 -6.104 1.00 96.81 93 PHE A O 1
ATOM 772 N N . ILE A 1 94 ? 3.373 -7.305 -6.105 1.00 95.00 94 ILE A N 1
ATOM 773 C CA . ILE A 1 94 ? 3.746 -8.440 -6.945 1.00 95.00 94 ILE A CA 1
ATOM 774 C C . ILE A 1 94 ? 4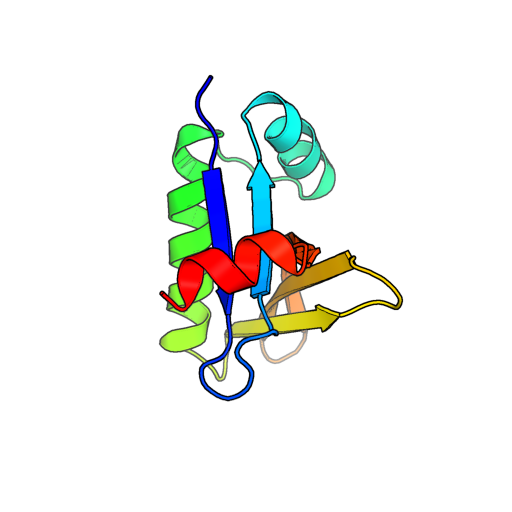.640 -9.368 -6.132 1.00 95.00 94 ILE A C 1
ATOM 776 O O . ILE A 1 94 ? 5.568 -8.921 -5.453 1.00 95.00 94 ILE A O 1
ATOM 780 N N . ARG A 1 95 ? 4.364 -10.670 -6.186 1.00 92.75 95 ARG A N 1
ATOM 781 C CA . ARG A 1 95 ? 5.185 -11.694 -5.545 1.00 92.75 95 ARG A CA 1
ATOM 782 C C . ARG A 1 95 ? 6.587 -11.679 -6.140 1.00 92.75 95 ARG A C 1
ATOM 784 O O . ARG A 1 95 ? 6.747 -11.716 -7.360 1.00 92.75 95 ARG A O 1
ATOM 791 N N . SER A 1 96 ? 7.605 -11.687 -5.287 1.00 88.75 96 SER A N 1
ATOM 792 C CA . SER A 1 96 ? 8.978 -11.800 -5.765 1.00 88.75 96 SER A CA 1
ATOM 793 C C . SER A 1 96 ? 9.232 -13.152 -6.441 1.00 88.75 96 SER A C 1
ATOM 795 O O . SER A 1 96 ? 8.812 -14.191 -5.919 1.00 88.75 96 SER A O 1
ATOM 797 N N . PRO A 1 97 ? 9.974 -13.164 -7.563 1.00 80.94 97 PRO A N 1
ATOM 798 C CA . PRO A 1 97 ? 10.562 -14.372 -8.126 1.00 80.94 97 PRO A CA 1
ATOM 799 C C . PRO A 1 97 ? 11.402 -15.131 -7.093 1.00 80.94 97 PRO A C 1
ATOM 801 O O . PRO A 1 97 ? 12.047 -14.524 -6.230 1.00 80.94 97 PRO A O 1
ATOM 804 N N . LYS A 1 98 ? 11.427 -16.465 -7.195 1.00 69.62 98 LYS A N 1
ATOM 805 C CA . LYS A 1 98 ? 12.140 -17.331 -6.239 1.00 69.62 98 LYS A CA 1
ATOM 806 C C . LYS A 1 98 ? 13.640 -17.029 -6.183 1.00 69.62 98 LYS A C 1
ATOM 808 O O . LYS A 1 98 ? 14.240 -17.184 -5.123 1.00 69.62 98 LYS A O 1
ATOM 813 N N . GLU A 1 99 ? 14.234 -16.575 -7.285 1.00 62.69 99 GLU A N 1
ATOM 814 C CA . GLU A 1 99 ? 15.662 -16.254 -7.374 1.00 62.69 99 GLU A CA 1
ATOM 815 C C . GLU A 1 99 ? 16.044 -15.049 -6.495 1.00 62.69 99 GLU A C 1
ATOM 817 O O . GLU A 1 99 ? 17.122 -15.029 -5.903 1.00 62.69 99 GLU A O 1
ATOM 822 N N . ILE A 1 100 ? 15.142 -14.068 -6.360 1.00 61.72 100 ILE A N 1
ATOM 823 C CA . ILE A 1 100 ? 15.360 -12.865 -5.540 1.00 61.72 100 ILE A CA 1
ATOM 824 C C . ILE A 1 100 ? 15.270 -13.200 -4.050 1.00 61.72 100 ILE A C 1
ATOM 826 O O . ILE A 1 100 ? 16.080 -12.719 -3.261 1.00 61.72 100 ILE A O 1
ATOM 830 N N . VAL A 1 101 ? 14.336 -14.076 -3.673 1.00 61.75 101 VAL A N 1
ATOM 831 C CA . VAL A 1 101 ? 14.182 -14.536 -2.285 1.00 61.75 101 VAL A CA 1
ATOM 832 C C . VAL A 1 101 ? 15.448 -15.250 -1.796 1.00 61.75 101 VAL A C 1
ATOM 834 O O . VAL A 1 101 ? 15.878 -15.042 -0.668 1.00 61.75 101 VAL A O 1
ATOM 837 N N . GLN A 1 102 ? 16.107 -16.038 -2.650 1.00 61.22 102 GLN A N 1
ATOM 838 C CA . GLN A 1 102 ? 17.338 -16.751 -2.280 1.00 61.22 102 GLN A CA 1
ATOM 839 C C . GLN A 1 102 ? 18.505 -15.813 -1.923 1.00 61.22 102 GLN A C 1
ATOM 841 O O . GLN A 1 102 ? 19.318 -16.161 -1.072 1.00 61.22 102 GLN A O 1
ATOM 846 N N . HIS A 1 103 ? 18.572 -14.620 -2.525 1.00 59.31 103 HIS A N 1
ATOM 847 C CA . HIS A 1 103 ? 19.611 -13.626 -2.223 1.00 59.31 103 HIS A CA 1
ATOM 848 C C . HIS A 1 103 ? 19.361 -12.852 -0.918 1.00 59.31 103 HIS A C 1
ATOM 850 O O . HIS A 1 103 ? 20.288 -12.238 -0.408 1.00 59.31 103 HIS A O 1
ATOM 856 N N . GLN A 1 104 ? 18.144 -12.880 -0.361 1.00 56.38 104 GLN A N 1
ATOM 857 C CA . GLN A 1 104 ? 17.833 -12.262 0.938 1.00 56.38 104 GLN A CA 1
ATOM 858 C C . GLN A 1 104 ? 18.124 -13.185 2.136 1.00 56.38 104 GLN A C 1
ATOM 860 O O . GLN A 1 104 ? 18.106 -12.727 3.274 1.00 56.38 104 GLN A O 1
ATOM 865 N N . ILE A 1 105 ? 18.376 -14.477 1.892 1.00 55.09 105 ILE A N 1
ATOM 866 C CA . ILE A 1 105 ? 18.574 -15.506 2.931 1.00 55.09 105 ILE A CA 1
ATOM 867 C C . ILE A 1 105 ? 20.071 -15.795 3.182 1.00 55.09 105 ILE A C 1
ATOM 869 O O . ILE A 1 105 ? 20.406 -16.497 4.135 1.00 55.09 105 ILE A O 1
ATOM 873 N N . THR A 1 106 ? 20.976 -15.261 2.353 1.00 42.91 106 THR A N 1
ATOM 874 C CA . THR A 1 106 ? 22.437 -15.460 2.472 1.00 42.91 106 THR A CA 1
ATOM 875 C C . THR A 1 106 ? 23.106 -14.229 3.064 1.00 42.91 106 THR A C 1
ATOM 877 O O . THR A 1 106 ? 23.983 -14.409 3.937 1.00 42.91 106 THR A O 1
#

InterPro domains:
  IPR032396 Spindle assembly abnormal protein 6, N-terminal [PF16531] (2-93)
  IPR038558 SAS-6, N-terminal domain superfamily [G3DSA:2.170.210.20] (1-106)

Foldseek 3Di:
DDKDKDWDADPVDLQRIKIFIDDQVRVVVQCVVLVPPDHPVCVVVVVVVLVVCCVPPVVFWDWDWADDPDFKIKTWIWGCPVVDIDTNGMTIIGRDDPVVSVVVVD

Sequence (106 aa):
MQSIRVELSSEADLFFHYMHVIDEAGFLAIQEQQKLMVEFADYPNVLIRMLNNCIKEPHSHLAVFVMKQDVDARLDFIQNMEYKFVELMSCHFIRSPKEIVQHQIT